Protein AF-A0A1Y2XDF3-F1 (afdb_monomer)

Foldseek 3Di:
DDDDPDDDDDPDDPPPDVPDDDDADPPFDDGPVQCDQQHEDDDDQQDQPPVFWHFHAWPGDDPFWTKTWTWGPPDPDTDIDIDIGGGNVQPDPPRPVCVLVVCVVVVPPPVVPCVPDDDDPDDDDD

Solvent-accessible surface area (backbone atoms only — not comparable to full-atom values): 8428 Å² total; per-residue (Å²): 138,84,85,83,83,77,80,80,82,72,93,84,73,86,75,84,62,92,82,76,78,80,76,73,68,59,92,91,57,74,59,78,77,45,58,43,94,50,26,45,74,91,80,57,78,67,41,61,48,90,87,33,35,33,32,66,46,78,73,49,77,56,100,58,33,40,30,29,35,21,38,39,75,76,50,99,52,97,42,79,46,81,47,77,46,57,12,51,69,60,63,49,99,79,27,76,86,55,50,59,60,56,46,49,74,71,66,63,73,54,76,79,55,59,80,81,44,94,70,81,93,77,88,86,87,134

Mean predicted aligned error: 11.62 Å

Nearest PDB structures (foldseek):
  6fad-assembly4_D  TM=7.993E-01  e=8.362E-05  Homo sapiens
  6fad-assembly3_C  TM=7.969E-01  e=1.137E-04  Homo sapiens
  5mxx-assembly1_A  TM=8.102E-01  e=1.747E-04  Homo sapiens
  7zkx-assembly1_A  TM=7.286E-01  e=6.743E-04  Homo sapiens
  5my8-assembly1_A  TM=7.093E-01  e=1.801E-03  Homo sapiens

Secondary structure (DSSP, 8-state):
----------TT------S---PPPPTTSPPGGGGSTTSPPP--TT-EETTTEEEEEEEEEETTEEEEEEEETTSSS--EEEEEEE-TTT--TT-HHHHHHHHHHTT---HHHHTTS---S-----

Structure (mmCIF, N/CA/C/O backbone):
data_AF-A0A1Y2XDF3-F1
#
_entry.id   AF-A0A1Y2XDF3-F1
#
loop_
_atom_site.group_PDB
_atom_site.id
_atom_site.type_symbol
_atom_site.label_atom_id
_atom_site.label_alt_id
_atom_site.label_comp_id
_atom_site.label_asym_id
_atom_site.label_entity_id
_atom_site.label_seq_id
_atom_site.pdbx_PDB_ins_code
_atom_site.Cartn_x
_atom_site.Cartn_y
_atom_site.Cartn_z
_atom_site.occupancy
_atom_site.B_iso_or_equiv
_atom_site.auth_seq_id
_atom_site.auth_comp_id
_atom_site.auth_asym_id
_atom_site.auth_atom_id
_atom_site.pdbx_PDB_model_num
ATOM 1 N N . MET A 1 1 ? 28.938 9.206 -20.120 1.00 38.88 1 MET A N 1
ATOM 2 C CA . MET A 1 1 ? 28.847 10.067 -21.319 1.00 38.88 1 MET A CA 1
ATOM 3 C C . MET A 1 1 ? 28.430 9.145 -22.450 1.00 38.88 1 MET A C 1
ATOM 5 O O . MET A 1 1 ? 29.163 8.220 -22.745 1.00 38.88 1 MET A O 1
ATOM 9 N N . SER A 1 2 ? 27.129 9.103 -22.724 1.00 42.06 2 SER A N 1
ATOM 10 C CA . SER A 1 2 ? 26.480 9.742 -23.883 1.00 42.06 2 SER A CA 1
ATOM 11 C C . SER A 1 2 ? 26.263 8.720 -24.997 1.00 42.06 2 SER A C 1
ATOM 13 O O . SER A 1 2 ? 27.116 8.561 -25.861 1.00 42.06 2 SER A O 1
ATOM 15 N N . GLU A 1 3 ? 25.103 8.067 -24.985 1.00 36.16 3 GLU A N 1
ATOM 16 C CA . GLU A 1 3 ? 24.522 7.517 -26.209 1.00 36.16 3 GLU A CA 1
ATOM 17 C C . GLU A 1 3 ? 23.390 8.442 -26.646 1.00 36.16 3 GLU A C 1
ATOM 19 O O . GLU A 1 3 ? 22.309 8.514 -26.064 1.00 36.16 3 GLU A O 1
ATOM 24 N N . THR A 1 4 ? 23.719 9.239 -27.652 1.00 46.69 4 THR A N 1
ATOM 25 C CA . THR A 1 4 ? 22.809 10.057 -28.437 1.00 46.69 4 THR A CA 1
ATOM 26 C C . THR A 1 4 ? 22.054 9.153 -29.406 1.00 46.69 4 THR A C 1
ATOM 28 O O . THR A 1 4 ? 22.594 8.765 -30.439 1.00 46.69 4 THR A O 1
ATOM 31 N N . GLY A 1 5 ? 20.796 8.841 -29.103 1.00 34.47 5 GLY A N 1
ATOM 32 C CA . GLY A 1 5 ? 19.838 8.336 -30.087 1.00 34.47 5 GLY A CA 1
ATOM 33 C C . GLY A 1 5 ? 19.137 9.504 -30.776 1.00 34.47 5 GLY A C 1
ATOM 34 O O . GLY A 1 5 ? 17.999 9.826 -30.450 1.00 34.47 5 GLY A O 1
ATOM 35 N N . SER A 1 6 ? 19.831 10.194 -31.682 1.00 42.81 6 SER A N 1
ATOM 36 C CA . SER A 1 6 ? 19.237 11.230 -32.527 1.00 42.81 6 SER A CA 1
ATOM 37 C C . SER A 1 6 ? 18.365 10.581 -33.602 1.00 42.81 6 SER A C 1
ATOM 39 O O . SER A 1 6 ? 18.891 10.008 -34.556 1.00 42.81 6 SER A O 1
ATOM 41 N N . ILE A 1 7 ? 17.042 10.699 -33.485 1.00 46.94 7 ILE A N 1
ATOM 42 C CA . ILE A 1 7 ? 16.152 10.502 -34.633 1.00 46.94 7 ILE A CA 1
ATOM 43 C C . ILE A 1 7 ? 16.155 11.812 -35.417 1.00 46.94 7 ILE A C 1
ATOM 45 O O . ILE A 1 7 ? 15.599 12.822 -34.987 1.00 46.94 7 ILE A O 1
ATOM 49 N N . LEU A 1 8 ? 16.854 11.785 -36.548 1.00 38.72 8 LEU A N 1
ATOM 50 C CA . LEU A 1 8 ? 16.842 12.833 -37.557 1.00 38.72 8 LEU A CA 1
ATOM 51 C C . LEU A 1 8 ? 15.408 13.012 -38.067 1.00 38.72 8 LEU A C 1
ATOM 53 O O . LEU A 1 8 ? 14.844 12.107 -38.680 1.00 38.72 8 LEU A O 1
ATOM 57 N N . SER A 1 9 ? 14.824 14.186 -37.841 1.00 43.03 9 SER A N 1
ATOM 58 C CA . SER A 1 9 ? 13.630 14.615 -38.560 1.00 43.03 9 SER A CA 1
ATOM 59 C C . SER A 1 9 ? 14.040 15.106 -39.950 1.00 43.03 9 SER A C 1
ATOM 61 O O . SER A 1 9 ? 14.488 16.237 -40.133 1.00 43.03 9 SER A O 1
ATOM 63 N N . SER A 1 10 ? 13.891 14.249 -40.958 1.00 41.44 10 SER A N 1
ATOM 64 C CA . SER A 1 10 ? 13.827 14.707 -42.347 1.00 41.44 10 SER A CA 1
ATOM 65 C C . SER A 1 10 ? 12.495 15.442 -42.573 1.00 41.44 10 SER A C 1
ATOM 67 O O . SER A 1 10 ? 11.449 14.918 -42.183 1.00 41.44 10 SER A O 1
ATOM 69 N N . PRO A 1 11 ? 12.482 16.629 -43.206 1.00 44.53 11 PRO A N 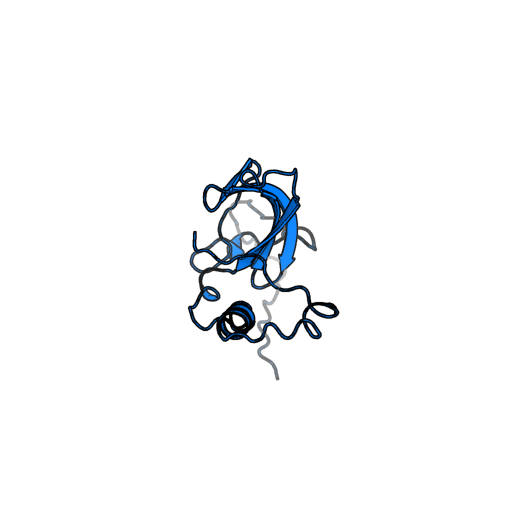1
ATOM 70 C CA . PRO A 1 11 ? 11.241 17.291 -43.576 1.00 44.53 11 PRO A CA 1
ATOM 71 C C . PRO A 1 11 ? 10.712 16.634 -44.857 1.00 44.53 11 PRO A C 1
ATOM 73 O O . PRO A 1 11 ? 11.308 16.784 -45.920 1.00 44.53 11 PRO A O 1
ATOM 76 N N . GLY A 1 12 ? 9.610 15.886 -44.757 1.00 40.81 12 GLY A N 1
ATOM 77 C CA . GLY A 1 12 ? 8.870 15.404 -45.933 1.00 40.81 12 GLY A CA 1
ATOM 78 C C . GLY A 1 12 ? 8.691 13.891 -46.086 1.00 40.81 12 GLY A C 1
ATOM 79 O O . GLY A 1 12 ? 8.415 13.442 -47.192 1.00 40.81 12 GLY A O 1
ATOM 80 N N . GLY A 1 13 ? 8.821 13.100 -45.019 1.00 33.28 13 GLY A N 1
ATOM 81 C CA . GLY A 1 13 ? 8.419 11.690 -45.021 1.00 33.28 13 GLY A CA 1
ATOM 82 C C . GLY A 1 13 ? 7.134 11.499 -44.225 1.00 33.28 13 GLY A C 1
ATOM 83 O O . GLY A 1 13 ? 7.164 11.545 -42.998 1.00 33.28 13 GLY A O 1
ATOM 84 N N . GLU A 1 14 ? 6.014 11.306 -44.912 1.00 40.88 14 GLU A N 1
ATOM 85 C CA . GLU A 1 14 ? 4.740 10.939 -44.299 1.00 40.88 14 GLU A CA 1
ATOM 86 C C . GLU A 1 14 ? 4.887 9.532 -43.698 1.00 40.88 14 GLU A C 1
ATOM 88 O O . GLU A 1 14 ? 4.832 8.517 -44.394 1.00 40.88 14 GLU A O 1
ATOM 93 N N . VAL A 1 15 ? 5.157 9.455 -42.393 1.00 55.22 15 VAL A N 1
ATOM 94 C CA . VAL A 1 15 ? 5.025 8.196 -41.663 1.00 55.22 15 VAL A CA 1
ATOM 95 C C . VAL A 1 15 ? 3.529 7.929 -41.595 1.00 55.22 15 VAL A C 1
ATOM 97 O O . VAL A 1 15 ? 2.829 8.535 -40.785 1.00 55.22 15 VAL A O 1
ATOM 100 N N . VAL A 1 16 ? 3.035 7.054 -42.472 1.00 51.19 16 VAL A N 1
ATOM 101 C CA . VAL A 1 16 ? 1.660 6.540 -42.431 1.00 51.19 16 VAL A CA 1
ATOM 102 C C . VAL A 1 16 ? 1.531 5.651 -41.192 1.00 51.19 16 VAL A C 1
ATOM 104 O O . VAL A 1 16 ? 1.569 4.425 -41.250 1.00 51.19 16 VAL A O 1
ATOM 107 N N . GLY A 1 17 ? 1.462 6.290 -40.026 1.00 61.97 17 GLY A N 1
ATOM 108 C CA . GLY A 1 17 ? 0.939 5.685 -38.815 1.00 61.97 17 GLY A CA 1
ATOM 109 C C . GLY A 1 17 ? -0.567 5.508 -38.973 1.00 61.97 17 GLY A C 1
ATOM 110 O O . GLY A 1 17 ? -1.204 6.196 -39.767 1.00 61.97 17 GLY A O 1
ATOM 111 N N . THR A 1 18 ? -1.162 4.609 -38.198 1.00 68.12 18 THR A N 1
ATOM 112 C CA . THR A 1 18 ? -2.597 4.262 -38.217 1.00 68.12 18 THR A CA 1
ATOM 113 C C . THR A 1 18 ? -3.549 5.420 -37.862 1.00 68.12 18 THR A C 1
ATOM 115 O O . THR A 1 18 ? -4.715 5.188 -37.565 1.00 68.12 18 THR A O 1
ATOM 118 N N . GLY A 1 19 ? -3.073 6.669 -37.840 1.00 64.62 19 GLY A N 1
ATOM 119 C CA . GLY A 1 19 ? -3.805 7.837 -37.355 1.00 64.62 19 GLY A CA 1
ATOM 120 C C . GLY A 1 19 ? -4.034 7.831 -35.841 1.00 64.62 19 GLY A C 1
ATOM 121 O O . GLY A 1 19 ? -4.707 8.719 -35.328 1.00 64.62 19 GLY A O 1
ATOM 122 N N . LEU A 1 20 ? -3.485 6.847 -35.118 1.00 67.00 20 LEU A N 1
ATOM 123 C CA . LEU A 1 20 ? -3.650 6.695 -33.676 1.00 67.00 20 LEU A CA 1
ATOM 124 C C . LEU A 1 20 ? -2.418 7.237 -32.951 1.00 67.00 20 LEU A C 1
ATOM 126 O O . LEU A 1 20 ? -1.395 6.564 -32.835 1.00 67.00 20 LEU A O 1
ATOM 130 N N . THR A 1 21 ? -2.531 8.461 -32.445 1.00 66.25 21 THR A N 1
ATOM 131 C CA . THR A 1 21 ? -1.548 9.047 -31.531 1.00 66.25 21 THR A CA 1
ATOM 132 C C . THR A 1 21 ? -2.056 8.871 -30.105 1.00 66.25 21 THR A C 1
ATOM 134 O O . THR A 1 21 ? -3.112 9.396 -29.761 1.00 66.25 21 THR A O 1
ATOM 137 N N . ILE A 1 22 ? -1.310 8.147 -29.265 1.00 66.94 22 ILE A N 1
ATOM 138 C CA . ILE A 1 22 ? -1.551 8.151 -27.818 1.00 66.94 22 ILE A CA 1
ATOM 139 C C . ILE A 1 22 ? -0.898 9.411 -27.266 1.00 66.94 22 ILE A C 1
ATOM 141 O O . ILE A 1 22 ? 0.331 9.532 -27.237 1.00 66.94 22 ILE A O 1
ATOM 145 N N . GLU A 1 23 ? -1.725 10.365 -26.853 1.00 71.12 23 GLU A N 1
ATOM 146 C CA . GLU A 1 23 ? -1.253 11.498 -26.072 1.00 71.12 23 GLU A CA 1
ATOM 147 C C . GLU A 1 23 ? -0.599 10.957 -24.793 1.00 71.12 23 GLU A C 1
ATOM 149 O O . GLU A 1 23 ? -1.127 10.054 -24.137 1.00 71.12 23 GLU A O 1
ATOM 154 N N . ARG A 1 24 ? 0.609 11.431 -24.472 1.00 64.25 24 ARG A N 1
ATOM 155 C CA . ARG A 1 24 ? 1.321 10.948 -23.284 1.00 64.25 24 ARG A CA 1
ATOM 156 C C . ARG A 1 24 ? 0.485 11.215 -22.034 1.00 64.25 24 ARG A C 1
ATOM 158 O O . ARG A 1 24 ? -0.217 12.219 -21.959 1.00 64.25 24 ARG A O 1
ATOM 165 N N . SER A 1 25 ? 0.627 10.333 -21.044 1.00 67.56 25 SER A N 1
ATOM 166 C CA . SER A 1 25 ? 0.004 10.514 -19.731 1.00 67.56 25 SER A CA 1
ATOM 167 C C . SER A 1 25 ? 0.344 11.914 -19.188 1.00 67.56 25 SER A C 1
ATOM 169 O O . SER A 1 25 ? 1.524 12.291 -19.229 1.00 67.56 25 SER A O 1
ATOM 171 N N . PRO A 1 26 ? -0.649 12.698 -18.724 1.00 69.56 26 PRO A N 1
ATOM 172 C CA . PRO A 1 26 ? -0.416 13.979 -18.070 1.00 69.56 26 PRO A CA 1
ATOM 173 C C . PRO A 1 26 ? 0.675 13.877 -16.997 1.00 69.56 26 PRO A C 1
ATOM 175 O O . PRO A 1 26 ? 0.809 12.855 -16.320 1.00 69.56 26 PRO A O 1
ATOM 178 N N . PHE A 1 27 ? 1.460 14.941 -16.817 1.00 68.25 27 PHE A N 1
ATOM 179 C CA . PHE A 1 27 ? 2.500 14.968 -15.787 1.00 68.25 27 PHE A CA 1
ATOM 180 C C . PHE A 1 27 ? 1.908 14.634 -14.408 1.00 68.25 27 PHE A C 1
ATOM 182 O O . PHE A 1 27 ? 0.928 15.242 -13.986 1.00 68.25 27 PHE A O 1
ATOM 189 N N . GLY A 1 28 ? 2.519 13.673 -13.709 1.00 68.75 28 GLY A N 1
ATOM 190 C CA . GLY A 1 28 ? 2.088 13.236 -12.375 1.00 68.75 28 GLY A CA 1
ATOM 191 C C . GLY A 1 28 ? 1.174 12.007 -12.351 1.00 68.75 28 GLY A C 1
ATOM 192 O O . GLY A 1 28 ? 0.879 11.510 -11.266 1.00 68.75 28 GLY A O 1
ATOM 193 N N . LEU A 1 29 ? 0.768 11.485 -13.511 1.00 79.56 29 LEU A N 1
ATOM 194 C CA . LEU A 1 29 ? 0.126 10.176 -13.618 1.00 79.56 29 LEU A CA 1
ATOM 195 C C . LEU A 1 29 ? 1.154 9.077 -13.901 1.00 79.56 29 LEU A C 1
ATOM 197 O O . LEU A 1 29 ? 2.237 9.319 -14.440 1.00 79.56 29 LEU A O 1
ATOM 201 N N . GLU A 1 30 ? 0.798 7.853 -13.529 1.00 85.19 30 GLU A N 1
ATOM 202 C CA . GLU A 1 30 ? 1.584 6.671 -13.869 1.00 85.19 30 GLU A CA 1
ATOM 203 C C . GLU A 1 30 ? 1.582 6.418 -15.377 1.00 85.19 30 GLU A C 1
ATOM 205 O O . GLU A 1 30 ? 0.729 6.918 -16.127 1.00 85.19 30 GLU A O 1
ATOM 210 N N . LYS A 1 31 ? 2.573 5.661 -15.841 1.00 85.69 31 LYS A N 1
ATOM 211 C CA . LYS A 1 31 ? 2.648 5.305 -17.249 1.00 85.69 31 LYS A CA 1
ATOM 212 C C . LYS A 1 31 ? 1.851 4.030 -17.462 1.00 85.69 31 LYS A C 1
ATOM 214 O O . LYS A 1 31 ? 1.964 3.085 -16.694 1.00 85.69 31 LYS A O 1
ATOM 219 N N . PHE A 1 32 ? 1.073 3.973 -18.536 1.00 85.44 32 PHE A N 1
ATOM 220 C CA . PHE A 1 32 ? 0.252 2.795 -18.833 1.00 85.44 32 PHE A CA 1
ATOM 221 C C . PHE A 1 32 ? 1.084 1.507 -18.974 1.00 85.44 32 PHE A C 1
ATOM 223 O O . PHE A 1 32 ? 0.630 0.443 -18.574 1.00 85.44 32 PHE A O 1
ATOM 230 N N . TYR A 1 33 ? 2.311 1.611 -19.489 1.00 87.56 33 TYR A N 1
ATOM 231 C CA . TYR A 1 33 ? 3.241 0.489 -19.632 1.00 87.56 33 TYR A CA 1
ATOM 232 C C . TYR A 1 33 ? 3.848 0.028 -18.300 1.00 87.56 33 TYR A C 1
ATOM 234 O O . TYR A 1 33 ? 4.425 -1.051 -18.234 1.00 87.56 33 TYR A O 1
ATOM 242 N N . ASP A 1 34 ? 3.670 0.789 -17.216 1.00 91.31 34 ASP A N 1
ATOM 243 C CA . ASP A 1 34 ? 4.043 0.328 -15.882 1.00 91.31 34 ASP A CA 1
ATOM 244 C C . ASP A 1 34 ? 3.060 -0.744 -15.365 1.00 91.31 34 ASP A C 1
ATOM 246 O O . ASP A 1 34 ? 3.319 -1.303 -14.314 1.00 91.31 34 ASP A O 1
ATOM 250 N N . TYR A 1 35 ? 1.958 -1.062 -16.061 1.00 92.62 35 TYR A N 1
ATOM 251 C CA . TYR A 1 35 ? 1.004 -2.137 -15.710 1.00 92.62 35 TYR A CA 1
ATOM 252 C C . TYR A 1 35 ? 1.238 -3.457 -16.466 1.00 92.62 35 TYR A C 1
ATOM 254 O O . TYR A 1 35 ? 0.342 -4.296 -16.577 1.00 92.62 35 TYR A O 1
ATOM 262 N N . GLU A 1 36 ? 2.434 -3.650 -17.012 1.00 93.00 36 GLU A N 1
ATOM 263 C CA . GLU A 1 36 ? 2.834 -4.904 -17.649 1.00 93.00 36 GLU A CA 1
ATOM 264 C C . GLU A 1 36 ? 3.353 -5.926 -16.622 1.00 93.00 36 GLU A C 1
ATOM 266 O O . GLU A 1 36 ? 3.410 -5.674 -15.415 1.00 93.00 36 GLU A O 1
ATOM 271 N N . GLN A 1 37 ? 3.721 -7.123 -17.089 1.00 93.75 37 GLN A N 1
ATOM 272 C CA . GLN A 1 37 ? 4.291 -8.157 -16.228 1.00 93.75 37 GLN A CA 1
ATOM 273 C C . GLN A 1 37 ? 5.519 -7.622 -15.472 1.00 93.75 37 GLN A C 1
ATOM 275 O O . GLN A 1 37 ? 6.456 -7.116 -16.077 1.00 93.75 37 GLN A O 1
ATOM 280 N N . GLY A 1 38 ? 5.513 -7.761 -14.143 1.00 92.62 38 GLY A N 1
ATOM 281 C CA . GLY A 1 38 ? 6.560 -7.216 -13.268 1.00 92.62 38 GLY A CA 1
ATOM 282 C C . GLY A 1 38 ? 6.329 -5.764 -12.829 1.00 92.62 38 GLY A C 1
ATOM 283 O O . GLY A 1 38 ? 6.998 -5.304 -11.908 1.00 92.62 38 GLY A O 1
ATOM 284 N N . GLY A 1 39 ? 5.352 -5.066 -13.405 1.00 94.25 39 GLY A N 1
ATOM 285 C CA . GLY A 1 39 ? 4.989 -3.697 -13.059 1.00 94.25 39 GLY A CA 1
ATOM 286 C C . GLY A 1 39 ? 3.983 -3.578 -11.906 1.00 94.25 39 GLY A C 1
ATOM 287 O O . GLY A 1 39 ? 3.917 -4.413 -11.001 1.00 94.25 39 GLY A O 1
ATOM 288 N N . HIS A 1 40 ? 3.209 -2.498 -11.911 1.00 94.50 40 HIS A N 1
ATOM 289 C CA . HIS A 1 40 ? 2.119 -2.216 -10.990 1.00 94.50 40 HIS A CA 1
ATOM 290 C C . HIS A 1 40 ? 1.017 -3.275 -11.069 1.00 94.50 40 HIS A C 1
ATOM 292 O O . HIS A 1 40 ? 0.561 -3.660 -12.144 1.00 94.50 40 HIS A O 1
ATOM 298 N N . HIS A 1 41 ? 0.520 -3.679 -9.902 1.00 94.94 41 HIS A N 1
ATOM 299 C CA . HIS A 1 41 ? -0.687 -4.489 -9.810 1.00 94.94 41 HIS A CA 1
ATOM 300 C C . HIS A 1 41 ? -1.933 -3.629 -10.118 1.00 94.94 41 HIS A C 1
ATOM 302 O O . HIS A 1 41 ? -2.088 -2.565 -9.501 1.00 94.94 41 HIS A O 1
ATOM 308 N N . PRO A 1 42 ? -2.822 -4.044 -11.042 1.00 94.81 42 PRO A N 1
ATOM 309 C CA . PRO A 1 42 ? -4.084 -3.351 -11.302 1.00 94.81 42 PRO A CA 1
ATOM 310 C C . PRO A 1 42 ? -5.003 -3.389 -10.074 1.00 94.81 42 PRO A C 1
ATOM 312 O O . PRO A 1 42 ? -5.308 -4.462 -9.567 1.00 94.81 42 PRO A O 1
ATOM 315 N N . ILE A 1 43 ? -5.446 -2.223 -9.598 1.00 96.56 43 ILE A N 1
ATOM 316 C CA . ILE A 1 43 ? -6.331 -2.083 -8.432 1.00 96.56 43 ILE A CA 1
ATOM 317 C C . ILE A 1 43 ? -7.419 -1.064 -8.764 1.00 96.56 43 ILE A C 1
ATOM 319 O O . ILE A 1 43 ? -7.122 0.024 -9.263 1.00 96.56 43 ILE A O 1
ATOM 323 N N . HIS A 1 44 ? -8.667 -1.397 -8.449 1.00 97.00 44 HIS A N 1
ATOM 324 C CA . HIS A 1 44 ? -9.835 -0.557 -8.680 1.00 97.00 44 HIS A CA 1
ATOM 325 C C . HIS A 1 44 ? -10.431 -0.042 -7.366 1.00 97.00 44 HIS A C 1
ATOM 327 O O . HIS A 1 44 ? -10.274 -0.622 -6.290 1.00 97.00 44 HIS A O 1
ATOM 333 N N . LEU A 1 45 ? -11.150 1.080 -7.447 1.00 98.25 45 LEU A N 1
ATOM 334 C CA . LEU A 1 45 ? -11.893 1.597 -6.299 1.00 98.25 45 LEU A CA 1
ATOM 335 C C . LEU A 1 45 ? -12.987 0.604 -5.902 1.00 98.25 45 LEU A C 1
ATOM 337 O O . LEU A 1 45 ? -13.745 0.137 -6.747 1.00 98.25 45 LEU A O 1
ATOM 341 N N . GLY A 1 46 ? -13.096 0.325 -4.605 1.00 98.25 46 GLY A N 1
ATOM 342 C CA . GLY A 1 46 ? -14.040 -0.649 -4.067 1.00 98.25 46 GLY A CA 1
ATOM 343 C C . GLY A 1 46 ? -13.500 -2.074 -3.946 1.00 98.25 46 GLY A C 1
ATOM 344 O O . GLY A 1 46 ? -14.132 -2.851 -3.228 1.00 98.25 46 GLY A O 1
ATOM 345 N N . ASP A 1 47 ? -12.347 -2.394 -4.547 1.00 98.44 47 ASP A N 1
ATOM 346 C CA . ASP A 1 47 ? -11.676 -3.684 -4.343 1.00 98.44 47 ASP A CA 1
ATOM 347 C C . ASP A 1 47 ? -11.413 -3.923 -2.852 1.00 98.44 47 ASP A C 1
ATOM 349 O O . ASP A 1 47 ? -11.200 -2.983 -2.081 1.00 98.44 47 ASP A O 1
ATOM 353 N N . VAL A 1 48 ? -11.425 -5.189 -2.433 1.00 97.94 48 VAL A N 1
ATOM 354 C CA . VAL A 1 48 ? -11.093 -5.590 -1.061 1.00 97.94 48 VAL A CA 1
ATOM 355 C C . VAL 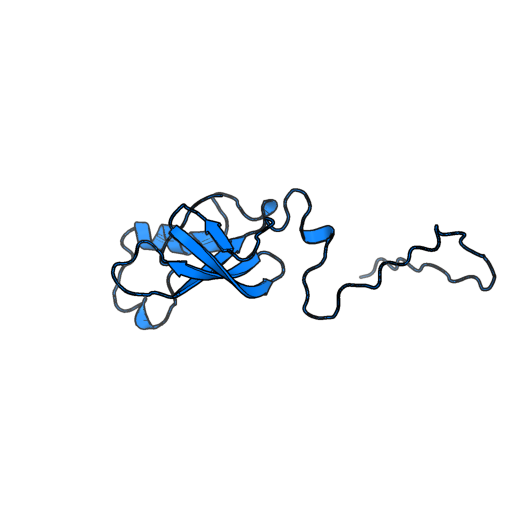A 1 48 ? -9.861 -6.480 -1.102 1.00 97.94 48 VAL A C 1
ATOM 357 O O . VAL A 1 48 ? -9.940 -7.648 -1.477 1.00 97.94 48 VAL A O 1
ATOM 360 N N . LEU A 1 49 ? -8.721 -5.929 -0.692 1.00 97.56 49 LEU A N 1
ATOM 361 C CA . LEU A 1 49 ? -7.461 -6.662 -0.627 1.00 97.56 49 LEU A CA 1
ATOM 362 C C . LEU A 1 49 ? -7.304 -7.341 0.732 1.00 97.56 49 LEU A C 1
ATOM 364 O O . LEU A 1 49 ? -7.718 -6.806 1.765 1.00 97.56 49 LEU A O 1
ATOM 368 N N . HIS A 1 50 ? -6.726 -8.543 0.723 1.00 96.56 50 HIS A N 1
ATOM 369 C CA . HIS A 1 50 ? -6.521 -9.366 1.920 1.00 96.56 50 HIS A CA 1
ATOM 370 C C . HIS A 1 50 ? -7.793 -9.569 2.767 1.00 96.56 50 HIS A C 1
ATOM 372 O O . HIS A 1 50 ? -7.736 -9.616 3.992 1.00 96.56 50 HIS A O 1
ATOM 378 N N . ALA A 1 51 ? -8.965 -9.610 2.118 1.00 96.88 51 ALA A N 1
ATOM 379 C CA . ALA A 1 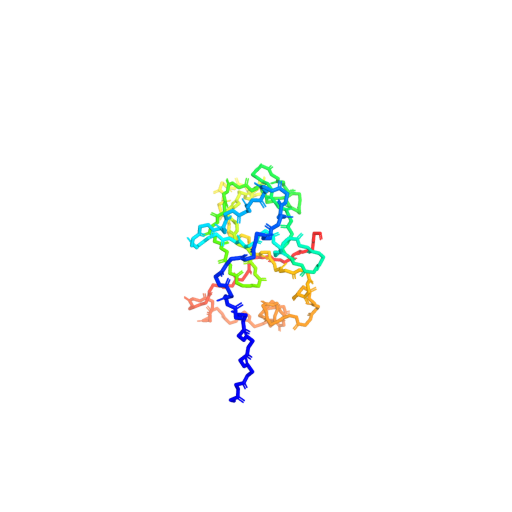51 ? -10.276 -9.700 2.772 1.00 96.88 51 ALA A CA 1
ATOM 380 C C . ALA A 1 51 ? -10.534 -8.638 3.872 1.00 96.88 51 ALA A C 1
ATOM 382 O O . ALA A 1 51 ? -11.414 -8.825 4.709 1.00 96.88 51 ALA A O 1
ATOM 383 N N . ARG A 1 52 ? -9.781 -7.527 3.877 1.00 96.88 52 ARG A N 1
ATOM 384 C CA . ARG A 1 52 ? -9.742 -6.561 4.989 1.00 96.88 52 ARG A CA 1
ATOM 385 C C . ARG A 1 52 ? -9.623 -5.104 4.553 1.00 96.88 52 ARG A C 1
ATOM 387 O O . ARG A 1 52 ? -10.164 -4.219 5.209 1.00 96.88 52 ARG A O 1
ATOM 394 N N . TYR A 1 53 ? -8.910 -4.824 3.470 1.00 97.88 53 TYR A N 1
ATOM 395 C CA . TYR A 1 53 ? -8.594 -3.455 3.073 1.00 97.88 53 TYR A CA 1
ATOM 396 C C . TYR A 1 53 ? -9.416 -3.057 1.857 1.00 97.88 53 TYR A C 1
ATOM 398 O O . TYR A 1 53 ? -9.082 -3.412 0.728 1.00 97.88 53 TYR A O 1
ATOM 406 N N . LYS A 1 54 ? -10.502 -2.315 2.092 1.00 98.25 54 LYS A N 1
ATOM 407 C CA . LYS A 1 54 ? -11.347 -1.790 1.017 1.00 98.25 54 LYS A CA 1
ATOM 408 C C . LYS A 1 54 ? -10.719 -0.536 0.413 1.00 98.25 54 LYS A C 1
ATOM 410 O O . LYS A 1 54 ? -10.542 0.450 1.129 1.00 98.25 54 LYS A O 1
ATOM 415 N N . ILE A 1 55 ? -10.442 -0.547 -0.887 1.00 98.50 55 ILE A N 1
ATOM 416 C CA . ILE A 1 55 ? -9.832 0.567 -1.622 1.00 98.50 55 ILE A CA 1
ATOM 417 C C . ILE A 1 55 ? -10.822 1.728 -1.761 1.00 98.50 55 ILE A C 1
ATOM 419 O O . ILE A 1 55 ? -11.943 1.548 -2.238 1.00 98.50 55 ILE A O 1
ATOM 423 N N . ILE A 1 56 ? -10.398 2.932 -1.369 1.00 98.31 56 ILE A N 1
ATOM 424 C CA . ILE A 1 56 ? -11.213 4.158 -1.415 1.00 98.31 56 ILE A CA 1
ATOM 425 C C . ILE A 1 56 ? -10.700 5.123 -2.472 1.00 98.31 56 ILE A C 1
ATOM 427 O O . ILE A 1 56 ? -11.484 5.648 -3.258 1.00 98.31 56 ILE A O 1
ATOM 431 N N . HIS A 1 57 ? -9.393 5.391 -2.471 1.00 97.81 57 HIS A N 1
ATOM 432 C CA . HIS A 1 57 ? -8.779 6.320 -3.412 1.00 97.81 57 HIS A CA 1
ATOM 433 C C . HIS A 1 57 ? -7.277 6.060 -3.551 1.00 97.81 57 HIS A C 1
ATOM 435 O O . HIS A 1 57 ? -6.665 5.447 -2.679 1.00 97.81 57 HIS A O 1
ATOM 441 N N . LYS A 1 58 ? -6.662 6.544 -4.630 1.00 95.44 58 LYS A N 1
ATOM 442 C CA . LYS A 1 58 ? -5.210 6.503 -4.798 1.00 95.44 58 LYS A CA 1
ATOM 443 C C . LYS A 1 58 ? -4.603 7.718 -4.096 1.00 95.44 58 LYS A C 1
ATOM 445 O O . LYS A 1 58 ? -5.019 8.842 -4.352 1.00 95.44 58 LYS A O 1
ATOM 450 N N . LEU A 1 59 ? -3.641 7.491 -3.205 1.00 95.31 59 LEU A N 1
ATOM 451 C CA . LEU A 1 59 ? -2.915 8.553 -2.496 1.00 95.31 59 LEU A CA 1
ATOM 452 C C . LEU A 1 59 ? -1.686 9.023 -3.269 1.00 95.31 59 LEU A C 1
ATOM 454 O O . LEU A 1 59 ? -1.280 10.173 -3.138 1.00 95.31 59 LEU A O 1
ATOM 458 N N . GLY A 1 60 ? -1.083 8.140 -4.064 1.00 93.19 60 GLY A N 1
ATOM 459 C CA . GLY A 1 60 ? 0.076 8.504 -4.861 1.00 93.19 60 GLY A CA 1
ATOM 460 C C . GLY A 1 60 ? 0.648 7.358 -5.677 1.00 93.19 60 GLY A C 1
ATOM 461 O O . GLY A 1 60 ? 0.313 6.187 -5.487 1.00 93.19 60 GLY A O 1
ATOM 462 N N . SER A 1 61 ? 1.532 7.740 -6.589 1.00 90.81 61 SER A N 1
ATOM 463 C CA . SER A 1 61 ? 2.301 6.862 -7.462 1.00 90.81 61 SER A CA 1
ATOM 464 C C . SER A 1 61 ? 3.772 7.225 -7.315 1.00 90.81 61 SER A C 1
ATOM 466 O O . SER A 1 61 ? 4.124 8.402 -7.369 1.00 90.81 61 SER A O 1
ATOM 468 N N . GLY A 1 62 ? 4.629 6.230 -7.121 1.00 85.62 62 GLY A N 1
ATOM 469 C CA . GLY A 1 62 ? 6.079 6.375 -7.199 1.00 85.62 62 GLY A CA 1
ATOM 470 C C . GLY A 1 62 ? 6.650 5.377 -8.199 1.00 85.62 62 GLY A C 1
ATOM 471 O O . GLY A 1 62 ? 5.952 4.462 -8.622 1.00 85.62 62 GLY A O 1
ATOM 472 N N . GLY A 1 63 ? 7.934 5.513 -8.536 1.00 84.19 63 GLY A N 1
ATOM 473 C CA . GLY A 1 63 ? 8.565 4.680 -9.569 1.00 84.19 63 GLY A CA 1
ATOM 474 C C . GLY A 1 63 ? 8.548 3.168 -9.309 1.00 84.19 63 GLY A C 1
ATOM 475 O O . GLY A 1 63 ? 8.733 2.412 -10.247 1.00 84.19 63 GLY A O 1
ATOM 476 N N . TYR A 1 64 ? 8.316 2.729 -8.066 1.00 89.25 64 TYR A N 1
ATOM 477 C CA . TYR A 1 64 ? 8.366 1.312 -7.674 1.00 89.25 64 TYR A CA 1
ATOM 478 C C . TYR A 1 64 ? 7.109 0.822 -6.941 1.00 89.25 64 TYR A C 1
ATOM 480 O O . TYR A 1 64 ? 7.037 -0.335 -6.528 1.00 89.25 64 TYR A O 1
ATOM 488 N N . SER A 1 65 ? 6.121 1.693 -6.707 1.00 93.38 65 SER A N 1
ATOM 489 C CA . SER A 1 65 ? 4.943 1.336 -5.910 1.00 93.38 65 SER A CA 1
ATOM 490 C C . SER A 1 65 ? 3.804 2.335 -6.055 1.00 93.38 65 SER A C 1
ATOM 492 O O . SER A 1 65 ? 4.048 3.531 -6.214 1.00 93.38 65 SER A O 1
ATOM 494 N N . ASN A 1 66 ? 2.583 1.856 -5.839 1.00 95.06 66 ASN A N 1
ATOM 495 C CA . ASN A 1 66 ? 1.393 2.683 -5.671 1.00 95.06 66 ASN A CA 1
ATOM 496 C C . ASN A 1 66 ? 0.952 2.707 -4.206 1.00 95.06 66 ASN A C 1
ATOM 498 O O . ASN A 1 66 ? 1.100 1.715 -3.496 1.00 95.06 66 ASN A O 1
ATOM 502 N N . VAL A 1 67 ? 0.413 3.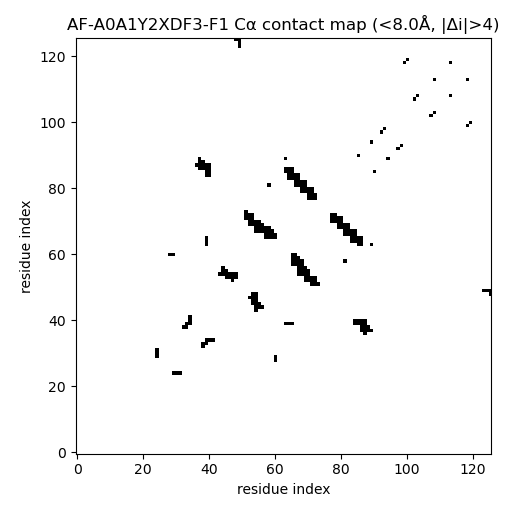838 -3.748 1.00 96.12 67 VAL A N 1
ATOM 503 C CA . VAL A 1 67 ? -0.121 3.990 -2.388 1.00 96.12 67 VAL A CA 1
ATOM 504 C C . VAL A 1 67 ? -1.611 4.290 -2.463 1.00 96.12 67 VAL A C 1
ATOM 506 O O . VAL A 1 67 ? -2.030 5.213 -3.164 1.00 96.12 67 VAL A O 1
ATOM 509 N N . TRP A 1 68 ? -2.407 3.530 -1.718 1.00 97.88 68 TRP A N 1
ATOM 510 C CA . TRP A 1 68 ? -3.866 3.575 -1.734 1.00 97.88 68 TRP A CA 1
ATOM 511 C C . TRP A 1 68 ? -4.426 3.908 -0.354 1.00 97.88 68 TRP A C 1
ATOM 513 O O . TRP A 1 68 ? -4.004 3.343 0.652 1.00 97.88 68 TRP A O 1
ATOM 523 N N . LEU A 1 69 ? -5.408 4.803 -0.307 1.00 98.31 69 LEU A N 1
ATOM 524 C CA . LEU A 1 69 ? -6.248 5.027 0.860 1.00 98.31 69 LEU A CA 1
ATOM 525 C C . LEU A 1 69 ? -7.248 3.882 0.954 1.00 98.31 69 LEU A C 1
AT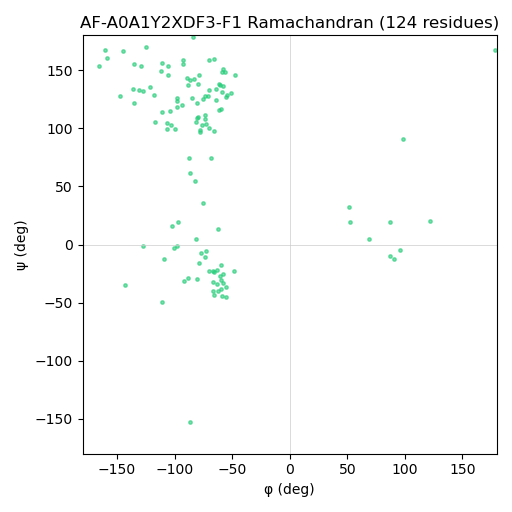OM 527 O O . LEU A 1 69 ? -8.011 3.648 0.013 1.00 98.31 69 LEU A O 1
ATOM 531 N N . CYS A 1 70 ?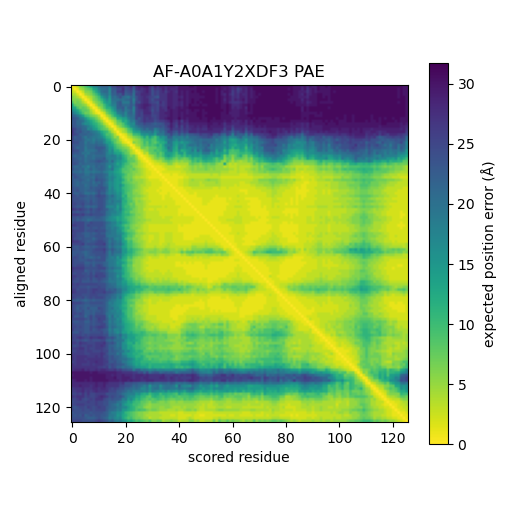 -7.267 3.216 2.101 1.00 98.25 70 CYS A N 1
ATOM 532 C CA . CYS A 1 70 ? -8.137 2.080 2.352 1.00 98.25 70 CYS A CA 1
ATOM 533 C C . CYS A 1 70 ? -8.913 2.249 3.660 1.00 98.25 70 CYS A C 1
ATOM 535 O O . CYS A 1 70 ? -8.445 2.904 4.593 1.00 98.25 70 CYS A O 1
ATOM 537 N N . HIS A 1 71 ? -10.077 1.611 3.740 1.00 97.88 71 HIS A N 1
ATOM 538 C CA . HIS A 1 71 ? -10.797 1.375 4.991 1.00 97.88 71 HIS A CA 1
ATOM 539 C C . HIS A 1 71 ? -10.483 -0.044 5.474 1.00 97.88 71 HIS A C 1
ATOM 541 O O . HIS A 1 71 ? -10.650 -1.000 4.713 1.00 97.88 71 HIS A O 1
ATOM 547 N N . ASP A 1 72 ? -10.025 -0.172 6.718 1.00 97.56 72 ASP A N 1
ATOM 548 C CA . ASP A 1 72 ? -9.872 -1.457 7.404 1.00 97.56 72 ASP A CA 1
ATOM 549 C C . ASP A 1 72 ? -11.243 -1.944 7.901 1.00 97.56 72 ASP A C 1
ATOM 551 O O . ASP A 1 72 ? -11.715 -1.512 8.952 1.00 97.56 72 ASP A O 1
ATOM 555 N N . ILE A 1 73 ? -11.893 -2.823 7.131 1.00 97.06 73 ILE A N 1
ATOM 556 C CA . ILE A 1 73 ? -13.267 -3.281 7.410 1.00 97.06 73 ILE A CA 1
ATOM 557 C C . ILE A 1 73 ? -13.354 -4.312 8.543 1.00 97.06 73 ILE A C 1
ATOM 559 O O . ILE A 1 73 ? -14.458 -4.675 8.942 1.00 97.06 73 ILE A O 1
ATOM 563 N N . CYS A 1 74 ? -12.212 -4.790 9.044 1.00 95.75 74 CYS A N 1
ATOM 564 C CA . CYS A 1 74 ? -12.146 -5.753 10.143 1.00 95.75 74 CYS A CA 1
ATOM 565 C C . CYS A 1 74 ? -11.830 -5.091 11.490 1.00 95.75 74 CYS A C 1
ATOM 567 O O . CYS A 1 74 ? -11.764 -5.784 12.502 1.00 95.75 74 CYS A O 1
ATOM 569 N N . SER A 1 75 ? -11.587 -3.777 11.522 1.00 93.31 75 SER A N 1
ATOM 570 C CA . SER A 1 75 ? -11.359 -3.056 12.772 1.00 93.31 75 SER A CA 1
ATOM 571 C C . SER A 1 75 ? -12.688 -2.756 13.473 1.00 93.31 75 SER A C 1
ATOM 573 O O . SER A 1 75 ? -13.649 -2.342 12.830 1.00 93.31 75 SER A O 1
ATOM 575 N N . ASP A 1 76 ? -12.731 -2.916 14.801 1.00 90.19 76 ASP A N 1
ATOM 576 C CA . ASP A 1 76 ? -13.918 -2.599 15.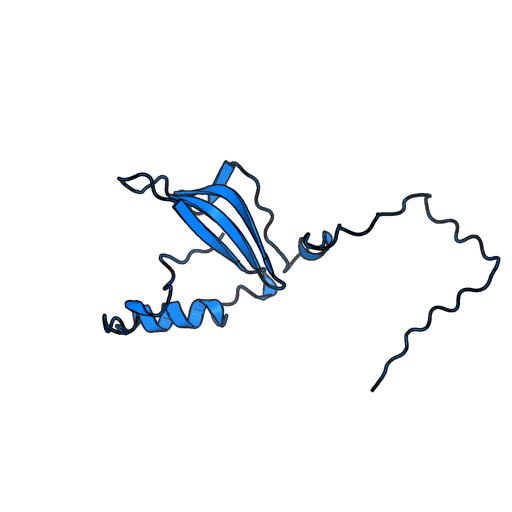617 1.00 90.19 76 ASP A CA 1
ATOM 577 C C . ASP A 1 76 ? -14.322 -1.118 15.535 1.00 90.19 76 ASP A C 1
ATOM 579 O O . ASP A 1 76 ? -15.486 -0.759 15.716 1.00 90.19 76 ASP A O 1
ATOM 583 N N . ALA A 1 77 ? -13.350 -0.245 15.262 1.00 93.00 77 ALA A N 1
ATOM 584 C CA . ALA A 1 77 ? -13.553 1.176 15.042 1.00 93.00 77 ALA A CA 1
ATOM 585 C C . ALA A 1 77 ? -13.260 1.534 13.584 1.00 93.00 77 ALA A C 1
ATOM 587 O O . ALA A 1 77 ? -12.387 0.956 12.940 1.00 93.00 77 ALA A O 1
ATOM 588 N N . PHE A 1 78 ? -13.952 2.553 13.078 1.00 92.12 78 PHE A N 1
ATOM 589 C CA . PHE A 1 78 ? -13.730 3.048 11.726 1.00 92.12 78 PHE A CA 1
ATOM 590 C C . PHE A 1 78 ? -12.291 3.569 11.564 1.00 92.12 78 PHE A C 1
ATOM 592 O O . PHE A 1 78 ? -11.902 4.545 12.212 1.00 92.12 78 PHE A O 1
ATOM 599 N N . LYS A 1 79 ? -11.499 2.915 10.704 1.00 95.88 79 LYS A N 1
ATOM 600 C CA . LYS A 1 79 ? -10.055 3.159 10.582 1.00 95.88 79 LYS A CA 1
ATOM 601 C C . LYS A 1 79 ? -9.602 3.259 9.126 1.00 95.88 79 LYS A C 1
ATOM 603 O O . LYS A 1 79 ? -9.728 2.310 8.351 1.00 95.88 79 LYS A O 1
ATOM 608 N N . TYR A 1 80 ? -9.004 4.396 8.774 1.00 97.19 80 TYR A N 1
ATOM 609 C CA . TYR A 1 80 ? -8.306 4.566 7.501 1.00 97.19 80 TYR A CA 1
ATOM 610 C C . TYR A 1 80 ? -6.853 4.111 7.599 1.00 97.19 80 TYR A C 1
ATOM 612 O O . TYR A 1 80 ? -6.178 4.358 8.599 1.00 97.19 80 TYR A O 1
ATOM 620 N N . VAL A 1 81 ? -6.362 3.481 6.534 1.00 96.75 81 VAL A N 1
ATOM 621 C CA . VAL A 1 81 ? -4.964 3.064 6.397 1.00 96.75 81 VAL A CA 1
ATOM 622 C C . VAL A 1 81 ? -4.434 3.409 5.008 1.00 96.75 81 VAL A C 1
ATOM 624 O O . VAL A 1 81 ? -5.195 3.513 4.045 1.00 96.75 81 VAL A O 1
ATOM 627 N N . ALA A 1 82 ? -3.118 3.572 4.907 1.00 96.94 82 ALA A N 1
ATOM 628 C CA . ALA A 1 82 ? -2.422 3.666 3.633 1.00 96.94 82 ALA A CA 1
ATOM 629 C C . ALA A 1 82 ? -1.835 2.295 3.280 1.00 96.94 82 ALA A C 1
ATOM 631 O O . ALA A 1 82 ? -1.051 1.741 4.050 1.00 96.94 82 ALA A O 1
ATOM 632 N N . LEU A 1 83 ? -2.198 1.759 2.117 1.00 96.50 83 LEU A N 1
ATOM 633 C CA . LEU A 1 83 ? -1.661 0.510 1.593 1.00 96.50 83 LEU A CA 1
ATOM 634 C C . LEU A 1 83 ? -0.657 0.809 0.481 1.00 96.50 83 LEU A C 1
ATOM 636 O O . LEU A 1 83 ? -1.028 1.338 -0.566 1.00 96.50 83 LEU A O 1
ATOM 640 N N . LYS A 1 84 ? 0.613 0.467 0.704 1.00 95.12 84 LYS A N 1
ATOM 641 C CA . LYS A 1 84 ? 1.669 0.561 -0.309 1.00 95.12 84 LYS A CA 1
ATOM 642 C C . LYS A 1 84 ? 1.803 -0.783 -1.024 1.00 95.12 84 LYS A C 1
ATOM 644 O O . LYS A 1 84 ? 2.118 -1.782 -0.388 1.00 95.12 84 LYS A O 1
ATOM 649 N N . VAL A 1 85 ? 1.601 -0.787 -2.337 1.00 95.38 85 VAL A N 1
ATOM 650 C CA . VAL A 1 85 ? 1.685 -1.970 -3.202 1.00 95.38 85 VAL A CA 1
ATOM 651 C C . VAL A 1 85 ? 2.905 -1.824 -4.103 1.00 95.38 85 VAL A C 1
ATOM 653 O O . VAL A 1 85 ? 2.977 -0.896 -4.912 1.00 95.38 85 VAL A O 1
ATOM 656 N N . ILE A 1 86 ? 3.886 -2.704 -3.912 1.00 94.50 86 ILE A N 1
ATOM 657 C CA . ILE A 1 86 ? 5.155 -2.714 -4.651 1.00 94.50 86 ILE A CA 1
ATOM 658 C C . ILE A 1 86 ? 4.925 -3.355 -6.027 1.00 94.50 86 ILE A C 1
ATOM 660 O O . ILE A 1 86 ? 4.093 -4.250 -6.162 1.00 94.50 86 ILE A O 1
ATOM 664 N N . MET A 1 87 ? 5.636 -2.880 -7.051 1.00 94.38 87 MET A N 1
ATOM 665 C CA . MET A 1 87 ? 5.647 -3.521 -8.370 1.00 94.38 87 MET A CA 1
ATOM 666 C C . MET A 1 87 ? 6.112 -4.983 -8.289 1.00 94.38 87 MET A C 1
ATOM 668 O O . MET A 1 87 ? 6.928 -5.333 -7.436 1.00 94.38 87 MET A O 1
ATOM 672 N N . GLY A 1 88 ? 5.634 -5.828 -9.202 1.00 93.75 88 GLY A N 1
ATOM 673 C CA . GLY A 1 88 ? 5.899 -7.268 -9.197 1.00 93.75 88 GLY A CA 1
ATOM 674 C C . GLY A 1 88 ? 7.388 -7.631 -9.181 1.00 93.75 88 GLY A C 1
ATOM 675 O O . GLY A 1 88 ? 7.799 -8.461 -8.376 1.00 93.75 88 GLY A O 1
ATOM 676 N N . GLU A 1 89 ? 8.214 -6.975 -9.998 1.00 91.50 89 GLU A N 1
ATOM 677 C CA . GLU A 1 89 ? 9.665 -7.214 -10.061 1.00 91.50 89 GLU A CA 1
ATOM 678 C C . GLU A 1 89 ? 10.378 -6.788 -8.764 1.00 91.50 89 GLU A C 1
ATOM 680 O O . GLU A 1 89 ? 11.333 -7.426 -8.325 1.00 91.50 89 GLU A O 1
ATOM 685 N N . GLY A 1 90 ? 9.866 -5.749 -8.097 1.00 86.88 90 GLY A N 1
ATOM 686 C CA . GLY A 1 90 ? 10.352 -5.296 -6.794 1.00 86.88 90 GLY A CA 1
ATOM 687 C C . GLY A 1 90 ? 9.849 -6.137 -5.617 1.00 86.88 90 GLY A C 1
ATOM 688 O O . GLY A 1 90 ? 10.422 -6.061 -4.530 1.00 86.88 90 GLY A O 1
ATOM 689 N N . SER A 1 91 ? 8.811 -6.956 -5.810 1.00 88.06 91 SER A N 1
ATOM 690 C CA . SER A 1 91 ? 8.146 -7.743 -4.763 1.00 88.06 91 SER A CA 1
ATOM 691 C C . SER A 1 91 ? 8.888 -9.049 -4.449 1.00 88.06 91 SER A C 1
ATOM 693 O O . SER A 1 91 ? 8.349 -10.154 -4.508 1.00 88.06 91 SER A O 1
ATOM 695 N N . THR A 1 92 ? 10.176 -8.935 -4.127 1.00 88.75 92 THR A N 1
ATOM 696 C CA . THR A 1 92 ? 11.008 -10.069 -3.703 1.00 88.75 92 THR A CA 1
ATOM 697 C C . THR A 1 92 ? 11.017 -10.206 -2.180 1.00 88.75 92 THR A C 1
ATOM 699 O O . THR A 1 92 ? 10.796 -9.242 -1.445 1.00 88.75 92 THR A O 1
ATOM 702 N N . LYS A 1 93 ? 11.356 -11.399 -1.670 1.00 81.31 93 LYS A N 1
ATOM 703 C CA . LYS A 1 93 ? 11.505 -11.640 -0.219 1.00 81.31 93 LYS A CA 1
ATOM 704 C C . LYS A 1 93 ? 12.545 -10.730 0.445 1.00 81.31 93 LYS A C 1
ATOM 706 O O . LYS A 1 93 ? 12.452 -10.457 1.641 1.00 81.31 93 LYS A O 1
ATOM 711 N N . ASP A 1 94 ? 13.517 -10.258 -0.333 1.00 81.31 94 ASP A N 1
ATOM 712 C CA . ASP A 1 94 ? 14.593 -9.384 0.122 1.00 81.31 94 ASP A CA 1
ATOM 713 C C . ASP A 1 94 ? 14.400 -7.911 -0.241 1.00 81.31 94 ASP A C 1
ATOM 715 O O . ASP A 1 94 ? 15.340 -7.123 -0.117 1.00 81.31 94 ASP A O 1
ATOM 719 N N . CYS A 1 95 ? 13.186 -7.506 -0.622 1.00 83.00 95 CYS A N 1
ATOM 720 C CA . CYS A 1 95 ? 12.933 -6.114 -0.959 1.00 83.00 95 CYS A CA 1
ATOM 721 C C . CYS A 1 95 ? 13.282 -5.165 0.213 1.00 83.00 95 CYS A C 1
ATOM 723 O O . CYS A 1 95 ? 12.976 -5.452 1.385 1.00 83.00 95 CYS A O 1
ATOM 725 N N . PRO A 1 96 ? 13.958 -4.035 -0.075 1.00 82.75 96 PRO A N 1
ATOM 726 C CA . PRO A 1 96 ? 14.385 -3.085 0.947 1.00 82.75 96 PRO A CA 1
ATOM 727 C C . PRO A 1 96 ? 13.240 -2.572 1.822 1.00 82.75 96 PRO A C 1
ATOM 729 O O . PRO A 1 96 ? 13.410 -2.423 3.032 1.00 82.75 96 PRO A O 1
ATOM 732 N N . GLU A 1 97 ? 12.069 -2.370 1.227 1.00 80.38 97 GLU A N 1
ATOM 733 C CA . GLU A 1 97 ? 10.849 -1.887 1.866 1.00 80.38 97 GLU A CA 1
ATOM 734 C C . GLU A 1 97 ? 10.366 -2.801 2.997 1.00 80.38 97 GLU A C 1
ATOM 736 O O . GLU A 1 97 ? 9.797 -2.311 3.969 1.00 80.38 97 GLU A O 1
ATOM 741 N N . LEU A 1 98 ? 10.618 -4.113 2.913 1.00 79.06 98 LEU A N 1
ATOM 742 C CA . LEU A 1 98 ? 10.187 -5.088 3.923 1.00 79.06 98 LEU A CA 1
ATOM 743 C C . LEU A 1 98 ? 11.300 -5.440 4.921 1.00 79.06 98 LEU A C 1
ATOM 745 O O . LEU A 1 98 ? 11.074 -6.199 5.867 1.00 79.06 98 LEU A O 1
ATOM 749 N N . ARG A 1 99 ? 12.512 -4.878 4.775 1.00 82.94 99 ARG A N 1
ATOM 750 C CA . ARG A 1 99 ? 13.604 -5.078 5.749 1.00 82.94 99 ARG A CA 1
ATOM 751 C C . ARG A 1 99 ? 13.215 -4.599 7.143 1.00 82.94 99 ARG A C 1
ATOM 753 O O . ARG A 1 99 ? 13.542 -5.276 8.114 1.00 82.94 99 ARG A O 1
ATOM 760 N N . ILE A 1 100 ? 12.490 -3.484 7.241 1.00 80.38 100 ILE A N 1
ATOM 761 C CA . ILE A 1 100 ? 12.036 -2.956 8.532 1.00 80.38 100 ILE A CA 1
ATOM 762 C C . ILE A 1 100 ? 11.095 -3.939 9.242 1.00 80.38 100 ILE A C 1
ATOM 764 O O . ILE A 1 100 ? 11.271 -4.196 10.426 1.00 80.38 100 ILE A O 1
ATOM 768 N N . ASN A 1 101 ? 10.197 -4.606 8.511 1.00 76.38 101 ASN A N 1
ATOM 769 C CA . ASN A 1 101 ? 9.280 -5.599 9.083 1.00 76.38 101 ASN A CA 1
ATOM 770 C C . ASN A 1 101 ? 10.021 -6.802 9.679 1.00 76.38 101 ASN A C 1
ATOM 772 O O . ASN A 1 101 ? 9.591 -7.361 10.687 1.00 76.38 101 ASN A O 1
ATOM 776 N N . ARG A 1 102 ? 11.157 -7.198 9.087 1.00 77.94 102 ARG A N 1
ATOM 777 C CA . ARG A 1 102 ? 12.017 -8.252 9.648 1.00 77.94 102 ARG A CA 1
ATOM 778 C C . ARG A 1 102 ? 12.657 -7.819 10.968 1.00 77.94 102 ARG A C 1
ATOM 780 O O . ARG A 1 102 ? 12.720 -8.626 11.891 1.00 77.94 102 ARG A O 1
ATOM 787 N N . LEU A 1 103 ? 13.085 -6.559 11.070 1.00 77.69 103 LEU A N 1
ATOM 788 C CA . LEU A 1 103 ? 13.651 -6.004 12.304 1.00 77.69 103 LEU A CA 1
ATOM 789 C C . LEU A 1 103 ? 12.604 -5.929 13.421 1.00 77.69 103 LEU A C 1
ATOM 791 O O . LEU A 1 103 ? 12.879 -6.372 14.534 1.00 77.69 103 LEU A O 1
ATOM 795 N N . LEU A 1 104 ? 11.385 -5.477 13.116 1.00 76.94 104 LEU A N 1
ATOM 796 C CA . LEU A 1 104 ? 10.287 -5.442 14.091 1.00 76.94 104 LEU A CA 1
ATOM 797 C C . LEU A 1 104 ? 9.976 -6.842 14.640 1.00 76.94 104 LEU A C 1
ATOM 799 O O . LEU A 1 104 ? 9.922 -7.036 15.851 1.00 76.94 104 LEU A O 1
ATOM 803 N N . LYS A 1 105 ? 9.913 -7.856 13.765 1.00 73.94 105 LYS A N 1
ATOM 804 C CA . LYS A 1 105 ? 9.713 -9.261 14.168 1.00 73.94 105 LYS A CA 1
ATOM 805 C C . LYS A 1 105 ? 10.841 -9.831 15.034 1.00 73.94 105 LYS A C 1
ATOM 807 O O . LYS A 1 105 ? 10.611 -10.805 15.742 1.00 73.94 105 LYS A O 1
ATOM 812 N N . SER A 1 106 ? 12.044 -9.252 14.993 1.00 74.56 106 SER A N 1
ATOM 813 C CA . SER A 1 106 ? 13.168 -9.681 15.840 1.00 74.56 106 SER A CA 1
ATOM 814 C C . SER A 1 106 ? 13.125 -9.125 17.270 1.00 74.56 106 SER A C 1
ATOM 816 O O . SER A 1 106 ? 14.044 -9.376 18.044 1.00 74.56 106 SER A O 1
ATOM 818 N N . GLY A 1 107 ? 12.060 -8.400 17.637 1.00 68.81 107 GLY A N 1
ATOM 819 C CA . GLY A 1 107 ? 11.901 -7.811 18.967 1.00 68.81 107 GLY A CA 1
ATOM 820 C C . GLY A 1 107 ? 12.543 -6.431 19.102 1.00 68.81 107 GLY A C 1
ATOM 821 O O . GLY A 1 107 ? 12.772 -5.972 20.217 1.00 68.81 107 GLY A O 1
ATOM 822 N N . PHE A 1 108 ? 12.807 -5.745 17.982 1.00 63.81 108 PHE A N 1
ATOM 823 C CA . PHE A 1 108 ? 13.265 -4.349 17.952 1.00 63.81 108 PHE A CA 1
ATOM 824 C C . PHE A 1 108 ? 12.121 -3.358 18.257 1.00 63.81 108 PHE A C 1
ATOM 826 O O . PHE A 1 108 ? 12.047 -2.273 17.688 1.00 63.81 108 PHE A O 1
ATOM 833 N N . GLU A 1 109 ? 11.203 -3.722 19.150 1.00 62.72 109 GLU A N 1
ATOM 834 C CA . GLU A 1 109 ? 10.227 -2.801 19.730 1.00 62.72 109 GLU A CA 1
ATOM 835 C C . GLU A 1 109 ? 10.863 -2.122 20.950 1.00 62.72 109 GLU A C 1
ATOM 837 O O . GLU A 1 109 ? 10.410 -2.272 22.083 1.00 62.72 109 GLU A O 1
ATOM 842 N N . SER A 1 110 ? 11.952 -1.370 20.743 1.00 57.69 110 SER A N 1
ATOM 843 C CA . SER A 1 110 ? 12.252 -0.310 21.703 1.00 57.69 110 SER A CA 1
ATOM 844 C C . SER A 1 110 ? 11.241 0.803 21.434 1.00 57.69 110 SER A C 1
ATOM 846 O O . SER A 1 110 ? 11.258 1.435 20.374 1.00 57.69 110 SER A O 1
ATOM 848 N N . LEU A 1 111 ? 10.319 1.006 22.381 1.00 56.91 111 LEU A N 1
ATOM 849 C CA . LEU A 1 111 ? 9.272 2.032 22.314 1.00 56.91 111 LEU A CA 1
ATOM 850 C C . LEU A 1 111 ? 9.812 3.425 21.930 1.00 56.91 111 LEU A C 1
ATOM 852 O O . LEU A 1 111 ? 9.070 4.222 21.377 1.00 56.91 111 LEU A O 1
ATOM 856 N N . GLU A 1 112 ? 11.100 3.699 22.142 1.00 61.78 112 GLU A N 1
ATOM 857 C CA . GLU A 1 112 ? 11.732 4.981 21.813 1.00 61.78 112 GLU A CA 1
ATOM 858 C C . GLU A 1 112 ? 11.884 5.254 20.307 1.00 61.78 112 GLU A C 1
ATOM 860 O O . GLU A 1 112 ? 11.994 6.410 19.910 1.00 61.78 112 GLU A O 1
ATOM 865 N N . THR A 1 113 ? 11.902 4.231 19.443 1.00 62.91 113 THR A N 1
ATOM 866 C CA . THR A 1 113 ? 12.151 4.436 17.999 1.00 62.91 113 THR A CA 1
ATOM 867 C C . THR A 1 113 ? 10.853 4.638 17.210 1.00 62.91 113 THR A C 1
ATOM 869 O O . THR A 1 113 ? 10.835 5.371 16.223 1.00 62.91 113 THR A O 1
ATOM 872 N N . ALA A 1 114 ? 9.745 4.028 17.642 1.00 63.78 114 ALA A N 1
ATOM 873 C CA . ALA A 1 114 ? 8.448 4.1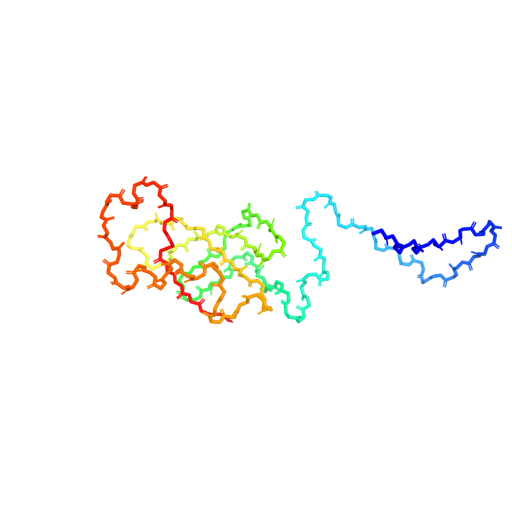34 16.966 1.00 63.78 114 ALA A CA 1
ATOM 874 C C . ALA A 1 114 ? 7.857 5.557 17.014 1.00 63.78 114 ALA A C 1
ATOM 876 O O . ALA A 1 114 ? 7.091 5.929 16.129 1.00 63.78 114 ALA A O 1
ATOM 877 N N . ASP A 1 115 ? 8.272 6.372 17.987 1.00 72.75 115 ASP A N 1
ATOM 878 C CA . ASP A 1 115 ? 7.851 7.774 18.104 1.00 72.75 115 ASP A CA 1
ATOM 879 C C . ASP A 1 115 ? 8.349 8.647 16.940 1.00 72.75 115 ASP A C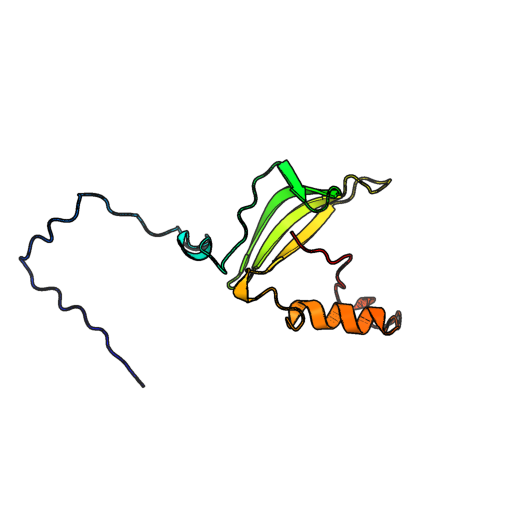 1
ATOM 881 O O . ASP A 1 115 ? 7.747 9.673 16.620 1.00 72.75 115 ASP A O 1
ATOM 885 N N . TYR A 1 116 ? 9.433 8.235 16.276 1.00 74.81 116 TYR A N 1
ATOM 886 C CA . TYR A 1 116 ? 10.079 9.012 15.214 1.00 74.81 116 TYR A CA 1
ATOM 887 C C . TYR A 1 116 ? 9.884 8.418 13.815 1.00 74.81 116 TYR A C 1
ATOM 889 O O . TYR A 1 116 ? 10.171 9.089 12.821 1.00 74.81 116 TYR A O 1
ATOM 897 N N . PHE A 1 117 ? 9.392 7.179 13.709 1.00 75.12 117 PHE A N 1
ATOM 898 C CA . PHE A 1 117 ? 9.255 6.467 12.439 1.00 75.12 117 PHE A CA 1
ATOM 899 C C . PHE A 1 117 ? 7.862 5.853 12.277 1.00 75.12 117 PHE A C 1
ATOM 901 O O . PHE A 1 117 ? 7.368 5.140 13.143 1.00 75.12 117 PHE A O 1
ATOM 908 N N . CYS A 1 118 ? 7.248 6.056 11.108 1.00 76.38 118 CYS A N 1
ATOM 909 C CA . CYS A 1 118 ? 6.015 5.363 10.740 1.00 76.38 118 CYS A CA 1
ATOM 910 C C . CYS A 1 118 ? 6.321 3.896 10.414 1.00 76.38 118 CYS A C 1
ATOM 912 O O . CYS A 1 118 ? 6.846 3.589 9.341 1.00 76.38 118 CYS A O 1
ATOM 914 N N . LEU A 1 119 ? 5.996 2.998 11.341 1.00 82.00 119 LEU A N 1
ATOM 915 C CA . LEU A 1 119 ? 6.168 1.562 11.149 1.00 82.00 119 LEU A CA 1
ATOM 916 C C . LEU A 1 119 ? 4.974 0.961 10.383 1.00 82.00 119 LEU A C 1
ATOM 918 O O . LEU A 1 119 ? 3.833 1.377 10.608 1.00 82.00 119 LEU A O 1
ATOM 922 N N . PRO A 1 120 ? 5.200 -0.009 9.478 1.00 85.88 120 PRO A N 1
ATOM 923 C CA . PRO A 1 120 ? 4.108 -0.708 8.808 1.00 85.88 120 PRO A CA 1
ATOM 924 C C . PRO A 1 120 ? 3.217 -1.453 9.807 1.00 85.88 120 PRO A C 1
ATOM 926 O O . PRO A 1 120 ? 3.708 -2.089 10.735 1.00 85.88 120 PRO A O 1
ATOM 929 N N . LEU A 1 121 ? 1.900 -1.389 9.595 1.00 85.31 121 LEU A N 1
ATOM 930 C CA . LEU A 1 121 ? 0.914 -2.050 10.459 1.00 85.31 121 LEU A CA 1
ATOM 931 C C . LEU A 1 121 ? 0.757 -3.546 10.156 1.00 85.31 121 LEU A C 1
ATOM 933 O O . LEU A 1 121 ? 0.375 -4.309 11.037 1.00 85.31 121 LEU A O 1
ATOM 937 N N . ASP A 1 122 ? 0.976 -3.940 8.901 1.00 87.12 122 ASP A N 1
ATOM 938 C CA . ASP A 1 122 ? 0.775 -5.300 8.399 1.00 87.12 122 ASP A CA 1
ATOM 939 C C . ASP A 1 122 ? 1.573 -5.509 7.093 1.00 87.12 122 ASP A C 1
ATOM 941 O O . ASP A 1 122 ? 2.057 -4.546 6.488 1.00 87.12 122 ASP A O 1
ATOM 945 N N . GLN A 1 123 ? 1.708 -6.761 6.653 1.00 89.56 123 GLN A N 1
ATOM 946 C CA . GLN A 1 123 ? 2.314 -7.171 5.388 1.00 89.56 123 GLN A CA 1
ATOM 947 C C . GLN A 1 123 ? 1.634 -8.442 4.856 1.00 89.56 123 GLN A C 1
ATOM 949 O O . GLN A 1 123 ? 1.624 -9.470 5.530 1.00 89.56 123 GLN A O 1
ATOM 954 N N . PHE A 1 124 ? 1.181 -8.405 3.601 1.00 92.44 124 PHE A N 1
ATOM 955 C CA . PHE A 1 124 ? 0.574 -9.542 2.906 1.00 92.44 124 PHE A CA 1
ATOM 956 C C . PHE A 1 124 ? 0.932 -9.548 1.412 1.00 92.44 124 PHE A C 1
ATOM 958 O O . PHE A 1 124 ? 1.438 -8.560 0.880 1.00 92.44 124 PHE A O 1
ATOM 965 N N . GLU A 1 125 ? 0.665 -10.673 0.753 1.00 91.38 125 GLU A N 1
ATOM 966 C CA . GLU A 1 125 ? 0.809 -10.872 -0.694 1.00 91.38 125 GLU A CA 1
ATOM 967 C C . GLU A 1 125 ? -0.586 -10.896 -1.352 1.00 91.38 125 GLU A C 1
ATOM 969 O O . GLU A 1 125 ? -1.578 -11.219 -0.687 1.00 91.38 125 GLU A O 1
ATOM 974 N N . ILE A 1 126 ? -0.661 -10.525 -2.634 1.00 88.62 126 ILE A N 1
ATOM 975 C CA . ILE A 1 126 ? -1.881 -10.465 -3.463 1.00 88.62 126 ILE A CA 1
ATOM 976 C C . ILE A 1 126 ? -1.683 -11.201 -4.782 1.00 88.62 126 ILE A C 1
ATOM 978 O O . ILE A 1 126 ? -0.532 -11.210 -5.274 1.00 88.62 126 ILE A O 1
#

Radius of gyration: 20.9 Å; Cα contacts (8 Å, |Δi|>4): 131; chains: 1; bounding box: 43×29×68 Å

pLDDT: mean 80.17, std 18.33, range [33.28, 98.5]

Sequence (126 aa):
MSETGSILSSPGGEVVGTGLTIERSPFGLEKFYDYEQGGHHPIHLGDVLHARYKIIHKLGSGGYSNVWLCHDICSDAFKYVALKVIMGEGSTKDCPELRINRLLKSGFESLETADYFCLPLDQFEI